Protein AF-A0A4Y7WGI3-F1 (afdb_monomer_lite)

Foldseek 3Di:
DAEEEDDPDDDVPPCDDPRYDYDDDDPPPQQPDQYEYEDEQCSQPPNPVLVVVLVSLVVDPDDLRYEYEYDPPHDDDPSSLVSVVSVLLSHQEYEEAQVVLCVSQVHPDSLVSLQRSLVRPSHAWYWYDDPQWTWIDGNVGRDTDDTDHPVVVVVVSVVVD

Structure (mmCIF, N/CA/C/O backbone):
data_AF-A0A4Y7WGI3-F1
#
_entry.id   AF-A0A4Y7WGI3-F1
#
loop_
_atom_site.group_PDB
_atom_site.id
_atom_site.type_symbol
_atom_site.label_atom_id
_atom_site.label_alt_id
_atom_site.label_comp_id
_atom_site.label_asym_id
_atom_site.label_entity_id
_atom_site.label_seq_id
_atom_site.pdbx_PDB_ins_code
_atom_site.Cartn_x
_atom_site.Cartn_y
_atom_site.Cartn_z
_atom_site.occupancy
_atom_site.B_iso_or_equiv
_atom_site.auth_seq_id
_atom_site.auth_comp_id
_atom_site.auth_asym_id
_atom_site.auth_atom_id
_atom_site.pdbx_PDB_model_num
ATOM 1 N N . MET A 1 1 ? -8.111 -15.325 -7.031 1.00 46.53 1 MET A N 1
ATOM 2 C CA . MET A 1 1 ? -7.251 -14.164 -6.736 1.00 46.53 1 MET A CA 1
ATOM 3 C C . MET A 1 1 ? -5.842 -14.692 -6.550 1.00 46.53 1 MET A C 1
ATOM 5 O O . MET A 1 1 ? -5.660 -15.555 -5.700 1.00 46.53 1 MET A O 1
ATOM 9 N N . THR A 1 2 ? -4.893 -14.272 -7.376 1.00 48.84 2 THR A N 1
ATOM 10 C CA . THR A 1 2 ? -3.480 -14.658 -7.268 1.00 48.84 2 THR A CA 1
ATOM 11 C C . THR A 1 2 ? -2.765 -13.569 -6.478 1.00 48.84 2 THR A C 1
ATOM 13 O O . THR A 1 2 ? -2.909 -12.390 -6.778 1.00 48.84 2 THR A O 1
ATOM 16 N N . VAL A 1 3 ? -2.020 -13.920 -5.436 1.00 48.97 3 VAL A N 1
ATOM 17 C CA . VAL A 1 3 ? -1.154 -12.940 -4.769 1.00 48.97 3 VAL A CA 1
ATOM 18 C C . VAL A 1 3 ? 0.188 -12.985 -5.479 1.00 48.97 3 VAL A C 1
ATOM 20 O O . VAL A 1 3 ? 0.805 -14.048 -5.573 1.00 48.97 3 VAL A O 1
ATOM 23 N N . TYR A 1 4 ? 0.627 -11.849 -6.007 1.00 53.50 4 TYR A N 1
ATOM 24 C CA . TYR A 1 4 ? 1.957 -11.728 -6.575 1.00 53.50 4 TYR A CA 1
ATOM 25 C C . TYR A 1 4 ? 2.893 -11.138 -5.539 1.00 53.50 4 TYR A C 1
ATOM 27 O O . TYR A 1 4 ? 2.722 -10.006 -5.086 1.00 53.50 4 TYR A O 1
ATOM 35 N N . LEU A 1 5 ? 3.895 -11.928 -5.181 1.00 51.81 5 LEU A N 1
ATOM 36 C CA . LEU A 1 5 ? 4.986 -11.489 -4.335 1.00 51.81 5 LEU A CA 1
ATOM 37 C C . LEU A 1 5 ? 6.133 -11.000 -5.225 1.00 51.81 5 LEU A C 1
ATOM 39 O O . LEU A 1 5 ? 6.679 -11.776 -6.013 1.00 51.81 5 LEU A O 1
ATOM 43 N N . LEU A 1 6 ? 6.478 -9.720 -5.097 1.00 55.62 6 LEU A N 1
ATOM 44 C CA . LEU A 1 6 ? 7.603 -9.086 -5.773 1.00 55.62 6 LEU A CA 1
ATOM 45 C C . LEU A 1 6 ? 8.728 -8.869 -4.758 1.00 55.62 6 LEU A C 1
ATOM 47 O O . LEU A 1 6 ? 8.721 -7.900 -3.998 1.00 55.62 6 LEU A O 1
ATOM 51 N N . THR A 1 7 ? 9.680 -9.802 -4.738 1.00 43.12 7 THR A N 1
ATOM 52 C CA . THR A 1 7 ? 10.943 -9.675 -4.000 1.00 43.12 7 THR A CA 1
ATOM 53 C C . THR A 1 7 ? 12.109 -9.908 -4.951 1.00 43.12 7 THR A C 1
ATOM 55 O O . THR A 1 7 ? 11.987 -10.652 -5.926 1.00 43.12 7 THR A O 1
ATOM 58 N N . GLU A 1 8 ? 13.245 -9.285 -4.655 1.00 36.50 8 GLU A N 1
ATOM 59 C CA . GLU A 1 8 ? 14.502 -9.547 -5.359 1.00 36.50 8 GLU A CA 1
ATOM 60 C C . GLU A 1 8 ? 15.301 -10.687 -4.700 1.00 36.50 8 GLU A C 1
ATOM 62 O O . GLU A 1 8 ? 15.966 -11.475 -5.372 1.00 36.50 8 GLU A O 1
ATOM 67 N N . THR A 1 9 ? 15.184 -10.832 -3.375 1.00 36.97 9 THR A N 1
ATOM 68 C CA . THR A 1 9 ? 15.859 -11.878 -2.608 1.00 36.97 9 THR A CA 1
ATOM 69 C C . THR A 1 9 ? 15.025 -13.154 -2.563 1.00 36.97 9 THR A C 1
ATOM 71 O O . THR A 1 9 ? 13.898 -13.202 -2.065 1.00 36.97 9 THR A O 1
ATOM 74 N N . PHE A 1 10 ? 15.620 -14.195 -3.135 1.00 37.34 10 PHE A N 1
ATOM 75 C CA . PHE A 1 10 ? 15.169 -15.575 -3.124 1.00 37.34 10 PHE A CA 1
ATOM 76 C C . PHE A 1 10 ? 15.575 -16.186 -1.776 1.00 37.34 10 PHE A C 1
ATOM 78 O O . PHE A 1 10 ? 16.760 -16.407 -1.552 1.00 37.34 10 PHE A O 1
ATOM 85 N N . ASP A 1 11 ? 14.621 -16.468 -0.889 1.00 34.06 11 ASP A N 1
ATOM 86 C CA . ASP A 1 11 ? 14.843 -17.444 0.181 1.00 34.06 11 ASP A CA 1
ATOM 87 C C . ASP A 1 11 ? 14.067 -18.707 -0.190 1.00 34.06 11 ASP A C 1
ATOM 89 O O . ASP A 1 11 ? 12.844 -18.761 -0.050 1.00 34.06 11 ASP A O 1
ATOM 93 N N . GLU A 1 12 ? 14.778 -19.736 -0.662 1.00 35.38 12 GLU A N 1
ATOM 94 C CA . GLU A 1 12 ? 14.227 -21.071 -0.972 1.00 35.38 12 GLU A CA 1
ATOM 95 C C . GLU A 1 12 ? 13.524 -21.731 0.229 1.00 35.38 12 GLU A C 1
ATOM 97 O O . GLU A 1 12 ? 12.830 -22.732 0.070 1.00 35.38 12 GLU A O 1
ATOM 102 N N . GLN A 1 13 ? 13.664 -21.169 1.433 1.00 34.47 13 GLN A N 1
ATOM 103 C CA . GLN A 1 13 ? 13.007 -21.637 2.654 1.00 34.47 13 GLN A CA 1
ATOM 104 C C . GLN A 1 13 ? 11.683 -20.928 2.970 1.00 34.47 13 GLN A C 1
ATOM 106 O O . GLN A 1 13 ? 10.975 -21.341 3.892 1.00 34.47 13 GLN A O 1
ATOM 111 N N . SER A 1 14 ? 11.307 -19.897 2.210 1.00 35.62 14 SER A N 1
ATOM 112 C CA . SER A 1 14 ? 10.047 -19.179 2.408 1.00 35.62 14 SER A CA 1
ATOM 113 C C . SER A 1 14 ? 8.899 -19.975 1.796 1.00 35.62 14 SER A C 1
ATOM 115 O O . SER A 1 14 ? 8.439 -19.697 0.692 1.00 35.62 14 SER A O 1
ATOM 117 N N . SER A 1 15 ? 8.428 -20.988 2.520 1.00 33.62 15 SER A N 1
ATOM 118 C CA . SER A 1 15 ? 7.218 -21.760 2.228 1.00 33.62 15 SER A CA 1
ATOM 119 C C . SER A 1 15 ? 5.955 -20.899 2.392 1.00 33.62 15 SER A C 1
ATOM 121 O O . SER A 1 15 ? 5.079 -21.159 3.213 1.00 33.62 15 SER A O 1
ATOM 123 N N . MET A 1 16 ? 5.844 -19.832 1.603 1.00 36.44 16 MET A N 1
ATOM 124 C CA . MET A 1 16 ? 4.595 -19.101 1.451 1.00 36.44 16 MET A CA 1
ATOM 125 C C . MET A 1 16 ? 3.641 -19.954 0.609 1.00 36.44 16 MET A C 1
ATOM 127 O O . MET A 1 16 ? 4.016 -20.519 -0.413 1.00 36.44 16 MET A O 1
ATOM 131 N N . SER A 1 17 ? 2.420 -20.106 1.124 1.00 36.88 17 SER A N 1
ATOM 132 C CA . SER A 1 17 ? 1.363 -21.025 0.677 1.00 36.88 17 SER A CA 1
ATOM 133 C C . SER A 1 17 ? 1.159 -21.095 -0.855 1.00 36.88 17 SER A C 1
ATOM 135 O O . SER A 1 17 ? 1.457 -20.119 -1.546 1.00 36.88 17 SER A O 1
ATOM 137 N N . PRO A 1 18 ? 0.533 -22.166 -1.395 1.00 36.44 18 PRO A N 1
ATOM 138 C CA . PRO A 1 18 ? 0.281 -22.378 -2.836 1.00 36.44 18 PRO A CA 1
ATOM 139 C C . PRO A 1 18 ? -0.462 -21.254 -3.597 1.00 36.44 18 PRO A C 1
ATOM 141 O O . PRO A 1 18 ? -0.675 -21.371 -4.801 1.00 36.44 18 PRO A O 1
ATOM 144 N N . GLN A 1 19 ? -0.871 -20.173 -2.928 1.00 40.28 19 GLN A N 1
ATOM 145 C CA . GLN A 1 19 ? -1.559 -19.013 -3.503 1.00 40.28 19 GLN A CA 1
ATOM 146 C C . GLN A 1 19 ? -0.627 -17.846 -3.887 1.00 40.28 19 GLN A C 1
ATOM 148 O O . GLN A 1 19 ? -1.098 -16.865 -4.468 1.00 40.28 19 GLN A O 1
ATOM 153 N N . VAL A 1 20 ? 0.671 -17.933 -3.574 1.00 39.94 20 VAL A N 1
ATOM 154 C CA . VAL A 1 20 ? 1.662 -16.894 -3.891 1.00 39.94 20 VAL A CA 1
ATOM 155 C C . VAL A 1 20 ? 2.453 -17.306 -5.133 1.00 39.94 20 VAL A C 1
ATOM 157 O O . VAL A 1 20 ? 3.244 -18.244 -5.093 1.00 39.94 20 VAL A O 1
ATOM 160 N N . GLN A 1 21 ? 2.229 -16.625 -6.259 1.00 43.22 21 GLN A N 1
ATOM 161 C CA . GLN A 1 21 ? 3.019 -16.840 -7.474 1.00 43.22 21 GLN A CA 1
ATOM 162 C C . GLN A 1 21 ? 4.176 -15.841 -7.513 1.00 43.22 21 GLN A C 1
ATOM 164 O O . GLN A 1 21 ? 3.966 -14.628 -7.538 1.00 43.22 21 GLN A O 1
ATOM 169 N N . HIS A 1 22 ? 5.404 -16.355 -7.548 1.00 46.94 22 HIS A N 1
ATOM 170 C CA . HIS A 1 22 ? 6.595 -15.551 -7.801 1.00 46.94 22 HIS A CA 1
ATOM 171 C C . HIS A 1 22 ? 6.624 -15.142 -9.276 1.00 46.94 22 HIS A C 1
ATOM 173 O O . HIS A 1 22 ? 6.582 -16.000 -10.163 1.00 46.94 22 HIS A O 1
ATOM 179 N N . ILE A 1 23 ? 6.711 -13.842 -9.565 1.00 46.88 23 ILE A N 1
ATOM 180 C CA . ILE A 1 23 ? 6.798 -13.370 -10.951 1.00 46.88 23 ILE A CA 1
ATOM 181 C C . ILE A 1 23 ? 8.241 -13.547 -11.437 1.00 46.88 23 ILE A C 1
ATOM 183 O O . ILE A 1 23 ? 9.043 -12.624 -11.433 1.00 46.88 23 ILE A O 1
ATOM 187 N N . ARG A 1 24 ? 8.579 -14.752 -11.910 1.00 41.28 24 ARG A N 1
ATOM 188 C CA . ARG A 1 24 ? 9.662 -14.919 -12.887 1.00 41.28 24 ARG A CA 1
ATOM 189 C C . ARG A 1 24 ? 9.053 -14.792 -14.286 1.00 41.28 24 ARG A C 1
ATOM 191 O O . ARG A 1 24 ? 8.306 -15.658 -14.725 1.00 41.28 24 ARG A O 1
ATOM 198 N N . LYS A 1 25 ? 9.405 -13.720 -15.004 1.00 40.19 25 LYS A N 1
ATOM 199 C CA . LYS A 1 25 ? 9.343 -13.625 -16.481 1.00 40.19 25 LYS A CA 1
ATOM 200 C C . LYS A 1 25 ? 7.979 -13.745 -17.193 1.00 40.19 25 LYS A C 1
ATOM 202 O O . LYS A 1 25 ? 7.952 -14.162 -18.348 1.00 40.19 25 LYS A O 1
ATOM 207 N N . HIS A 1 26 ? 6.860 -13.288 -16.628 1.00 39.91 26 HIS A N 1
ATOM 208 C CA . HIS A 1 26 ? 5.607 -13.247 -17.403 1.00 39.91 26 HIS A CA 1
ATOM 209 C C . HIS A 1 26 ? 4.920 -11.880 -17.418 1.00 39.91 26 HIS A C 1
ATOM 211 O O . HIS A 1 26 ? 3.990 -11.616 -16.659 1.00 39.91 26 HIS A O 1
ATOM 217 N N . LYS A 1 27 ? 5.316 -11.073 -18.415 1.00 39.56 27 LYS A N 1
ATOM 218 C CA . LYS A 1 27 ? 4.610 -9.877 -18.917 1.00 39.56 27 LYS A CA 1
ATOM 219 C C . LYS A 1 27 ? 3.124 -10.146 -19.227 1.00 39.56 27 LYS A C 1
ATOM 221 O O . LYS A 1 27 ? 2.314 -9.224 -19.189 1.00 39.56 27 LYS A O 1
ATOM 226 N N . ASP A 1 28 ? 2.773 -11.408 -19.485 1.00 37.12 28 ASP A N 1
ATOM 227 C CA . ASP A 1 28 ? 1.417 -11.845 -19.828 1.00 37.12 28 ASP A CA 1
ATOM 228 C C . ASP A 1 28 ? 0.604 -12.404 -18.644 1.00 37.12 28 ASP A C 1
ATOM 230 O O . ASP A 1 28 ? -0.619 -12.421 -18.721 1.00 37.12 28 ASP A O 1
ATOM 234 N N . SER A 1 29 ? 1.229 -12.798 -17.523 1.00 40.16 29 SER A N 1
ATOM 235 C CA . SER A 1 29 ? 0.501 -13.385 -16.374 1.00 40.16 29 SER A CA 1
ATOM 236 C C . SER A 1 29 ? -0.209 -12.318 -15.537 1.00 40.16 29 SER A C 1
ATOM 238 O O . SER A 1 29 ? -1.366 -12.480 -15.150 1.00 40.16 29 SER A O 1
ATOM 240 N N . ILE A 1 30 ? 0.441 -11.163 -15.362 1.00 47.03 30 ILE A N 1
ATOM 241 C CA . ILE A 1 30 ? -0.098 -10.028 -14.600 1.00 47.03 30 ILE A CA 1
ATOM 242 C C . ILE A 1 30 ? -1.385 -9.469 -15.237 1.00 47.03 30 ILE A C 1
ATOM 244 O O . ILE A 1 30 ? -2.223 -8.882 -14.559 1.00 47.03 30 ILE A O 1
ATOM 248 N N . ARG A 1 31 ? -1.585 -9.698 -16.541 1.00 41.06 31 ARG A N 1
ATOM 249 C CA . ARG A 1 31 ? -2.724 -9.175 -17.305 1.00 41.06 31 ARG A CA 1
ATOM 250 C C . ARG A 1 31 ? -4.059 -9.855 -17.003 1.00 41.06 31 ARG A C 1
ATOM 252 O O . ARG A 1 31 ? -5.081 -9.329 -17.429 1.00 41.06 31 ARG A O 1
ATOM 259 N N . ALA A 1 32 ? -4.073 -11.013 -16.341 1.00 37.56 32 ALA A N 1
ATOM 260 C CA . ALA A 1 32 ? -5.232 -11.896 -16.441 1.00 37.56 32 ALA A CA 1
ATOM 261 C C . ALA A 1 32 ? -6.128 -11.987 -15.194 1.00 37.56 32 ALA A C 1
ATOM 263 O O . ALA A 1 32 ? -7.285 -12.360 -15.349 1.00 37.56 32 ALA A O 1
ATOM 264 N N . HIS A 1 33 ? -5.668 -11.684 -13.976 1.00 45.00 33 HIS A N 1
ATOM 265 C CA . HIS A 1 33 ? -6.487 -11.935 -12.780 1.00 45.00 33 HIS A CA 1
ATOM 266 C C . HIS A 1 33 ? -6.288 -10.851 -11.709 1.00 45.00 33 HIS A C 1
ATOM 268 O O . HIS A 1 33 ? -5.256 -10.191 -11.656 1.00 45.00 33 HIS A O 1
ATOM 274 N N . ALA A 1 34 ? -7.314 -10.618 -10.892 1.00 49.69 34 ALA A N 1
ATOM 275 C CA . ALA A 1 34 ? -7.313 -9.634 -9.812 1.00 49.69 34 ALA A CA 1
ATOM 276 C C . ALA A 1 34 ? -6.269 -10.010 -8.755 1.00 49.69 34 ALA A C 1
ATOM 278 O O . ALA A 1 34 ? -6.445 -11.042 -8.108 1.00 49.69 34 ALA A O 1
ATOM 279 N N . ASN A 1 35 ? -5.179 -9.249 -8.608 1.00 63.81 35 ASN A N 1
ATOM 280 C CA . ASN A 1 35 ? -3.994 -9.767 -7.928 1.00 63.81 35 ASN A CA 1
ATOM 281 C C . ASN A 1 35 ? -3.335 -8.719 -7.017 1.00 63.81 35 ASN A C 1
ATOM 283 O O . ASN A 1 35 ? -2.897 -7.662 -7.468 1.00 63.81 35 ASN A O 1
ATOM 287 N N . ILE A 1 36 ? -3.280 -9.013 -5.717 1.00 57.12 36 ILE A N 1
ATOM 288 C CA . ILE A 1 36 ? -2.540 -8.211 -4.736 1.00 57.12 36 ILE A CA 1
ATOM 289 C C . ILE A 1 36 ? -1.061 -8.224 -5.130 1.00 57.12 36 ILE A C 1
ATOM 291 O O . ILE A 1 36 ? -0.502 -9.292 -5.373 1.00 57.12 36 ILE A O 1
ATOM 295 N N . VAL A 1 37 ? -0.445 -7.048 -5.168 1.00 64.44 37 VAL A N 1
ATOM 296 C CA . VAL A 1 37 ? 0.973 -6.835 -5.442 1.00 64.44 37 VAL A CA 1
ATOM 297 C C . VAL A 1 37 ? 1.679 -6.553 -4.116 1.00 64.44 37 VAL A C 1
ATOM 299 O O . VAL A 1 37 ? 1.473 -5.506 -3.500 1.00 64.44 37 VAL A O 1
ATOM 302 N N . LEU A 1 38 ? 2.497 -7.495 -3.650 1.00 60.12 38 LEU A N 1
ATOM 303 C CA . LEU A 1 38 ? 3.329 -7.310 -2.461 1.00 60.12 38 LEU A CA 1
ATOM 304 C C . LEU A 1 38 ? 4.715 -6.829 -2.885 1.00 60.12 38 LEU A C 1
ATOM 306 O O . LEU A 1 38 ? 5.376 -7.529 -3.645 1.00 60.12 38 LEU A O 1
ATOM 310 N N . CYS A 1 39 ? 5.148 -5.669 -2.390 1.00 65.31 39 CYS A N 1
ATOM 311 C CA . CYS A 1 39 ? 6.438 -5.062 -2.721 1.00 65.31 39 CYS A CA 1
ATOM 312 C C . CYS A 1 39 ? 7.345 -4.984 -1.487 1.00 65.31 39 CYS A C 1
ATOM 314 O O . CYS A 1 39 ? 6.931 -4.495 -0.434 1.00 65.31 39 CYS A O 1
ATOM 316 N N . THR A 1 40 ? 8.602 -5.402 -1.643 1.00 62.84 40 THR A N 1
ATOM 317 C CA . THR A 1 40 ? 9.675 -5.179 -0.658 1.00 62.84 40 THR A CA 1
ATOM 318 C C . THR A 1 40 ? 10.473 -3.910 -0.973 1.00 62.84 40 THR A C 1
ATOM 320 O O . THR A 1 40 ? 10.441 -3.407 -2.098 1.00 62.84 40 THR A O 1
ATOM 323 N N . SER A 1 41 ? 11.231 -3.399 0.005 1.00 62.25 41 SER A N 1
ATOM 324 C CA . SER A 1 41 ? 12.207 -2.310 -0.194 1.00 62.25 41 SER A CA 1
ATOM 325 C C . SER A 1 41 ? 13.177 -2.601 -1.337 1.00 62.25 41 SER A C 1
ATOM 327 O O . SER A 1 41 ? 13.332 -1.751 -2.207 1.00 62.25 41 SER A O 1
ATOM 329 N N . SER A 1 42 ? 13.772 -3.798 -1.356 1.00 62.31 42 SER A N 1
ATOM 330 C CA . SER A 1 42 ? 14.742 -4.227 -2.377 1.00 62.31 42 SER A CA 1
ATOM 331 C C . SER A 1 42 ? 14.169 -4.166 -3.790 1.00 62.31 42 SER A C 1
ATOM 333 O O . SER A 1 42 ? 14.762 -3.563 -4.680 1.00 62.31 42 SER A O 1
ATOM 335 N N . TYR A 1 43 ? 12.944 -4.666 -3.983 1.00 68.50 43 TYR A N 1
ATOM 336 C CA . TYR A 1 43 ? 12.268 -4.581 -5.275 1.00 68.50 43 TYR A CA 1
ATOM 337 C C . TYR A 1 43 ? 12.129 -3.130 -5.766 1.00 68.50 43 TYR A C 1
ATOM 339 O O . TYR A 1 43 ? 12.281 -2.854 -6.950 1.00 68.50 43 TYR A O 1
ATOM 347 N N . LEU A 1 44 ? 11.861 -2.185 -4.863 1.00 69.94 44 LEU A N 1
ATOM 348 C CA . LEU A 1 44 ? 11.642 -0.780 -5.218 1.00 69.94 44 LEU A CA 1
ATOM 349 C C . LEU A 1 44 ? 12.938 -0.003 -5.497 1.00 69.94 44 LEU A C 1
ATOM 351 O O . LEU A 1 44 ? 12.859 1.076 -6.091 1.00 69.94 44 LEU A O 1
ATOM 355 N N . THR A 1 45 ? 14.096 -0.494 -5.044 1.00 66.81 45 THR A N 1
ATOM 356 C CA . THR A 1 45 ? 15.390 0.203 -5.160 1.00 66.81 45 THR A CA 1
ATOM 357 C C . THR A 1 45 ? 16.344 -0.396 -6.171 1.00 66.81 45 THR A C 1
ATOM 359 O O . THR A 1 45 ? 17.103 0.355 -6.778 1.00 66.81 45 THR A O 1
ATOM 362 N N . GLU A 1 46 ? 16.348 -1.715 -6.313 1.00 62.81 46 GLU A N 1
ATOM 363 C CA . GLU A 1 46 ? 17.429 -2.448 -6.983 1.00 62.81 46 GLU A CA 1
ATOM 364 C C . GLU A 1 46 ? 16.946 -3.177 -8.243 1.00 62.81 46 GLU A C 1
ATOM 366 O O . GLU A 1 46 ? 17.715 -3.379 -9.179 1.00 62.81 46 GLU A O 1
ATOM 371 N N . SER A 1 47 ? 15.647 -3.469 -8.330 1.00 63.31 47 SER A N 1
ATOM 372 C CA . SER A 1 47 ? 15.094 -4.279 -9.410 1.00 63.31 47 SER A CA 1
ATOM 373 C C . SER A 1 47 ? 14.641 -3.445 -10.618 1.00 63.31 47 SER A C 1
ATOM 375 O O . SER A 1 47 ? 13.660 -2.697 -10.550 1.00 63.31 47 SER A O 1
ATOM 377 N N . ASP A 1 48 ? 15.258 -3.690 -11.779 1.00 64.31 48 ASP A N 1
ATOM 378 C CA . ASP A 1 48 ? 14.810 -3.188 -13.093 1.00 64.31 48 ASP A CA 1
ATOM 379 C C . ASP A 1 48 ? 13.338 -3.550 -13.394 1.00 64.31 48 ASP A C 1
ATOM 381 O O . ASP A 1 48 ? 12.630 -2.832 -14.112 1.00 64.31 48 ASP A O 1
ATOM 385 N N . ASP A 1 49 ? 12.828 -4.630 -12.789 1.00 59.00 49 ASP A N 1
ATOM 386 C CA . ASP A 1 49 ? 11.437 -5.053 -12.945 1.00 59.00 49 ASP A CA 1
ATOM 387 C C . ASP A 1 49 ? 10.437 -4.073 -12.307 1.00 59.00 49 ASP A C 1
ATOM 389 O O . ASP A 1 49 ? 9.269 -4.070 -12.700 1.00 59.00 49 ASP A O 1
ATOM 393 N N . ALA A 1 50 ? 10.854 -3.211 -11.367 1.00 66.56 50 ALA A N 1
ATOM 394 C CA . ALA A 1 50 ? 9.981 -2.179 -10.799 1.00 66.56 50 ALA A CA 1
ATOM 395 C C . ALA A 1 50 ? 9.639 -1.103 -11.832 1.00 66.56 50 ALA A C 1
ATOM 397 O O . ALA A 1 50 ? 8.476 -0.713 -11.961 1.00 66.56 50 ALA A O 1
ATOM 398 N N . ALA A 1 51 ? 10.624 -0.678 -12.628 1.00 68.25 51 ALA A N 1
ATOM 399 C CA . ALA A 1 51 ? 10.395 0.245 -13.733 1.00 68.25 51 ALA A CA 1
ATOM 400 C C . ALA A 1 51 ? 9.470 -0.381 -14.787 1.00 68.25 51 ALA A C 1
ATOM 402 O O . ALA A 1 51 ? 8.533 0.267 -15.251 1.00 68.25 51 ALA A O 1
ATOM 403 N N . LEU A 1 52 ? 9.669 -1.664 -15.110 1.00 65.75 52 LEU A N 1
ATOM 404 C CA . LEU A 1 52 ? 8.825 -2.393 -16.062 1.00 65.75 52 LEU A CA 1
ATOM 405 C C . LEU A 1 52 ? 7.384 -2.575 -15.566 1.00 65.75 52 LEU A C 1
ATOM 407 O O . LEU A 1 52 ? 6.445 -2.456 -16.359 1.00 65.75 52 LEU A O 1
ATOM 411 N N . LEU A 1 53 ? 7.191 -2.854 -14.275 1.00 70.81 53 LEU A N 1
ATOM 412 C CA . LEU A 1 53 ? 5.865 -2.963 -13.671 1.00 70.81 53 LEU A CA 1
ATOM 413 C C . LEU A 1 53 ? 5.151 -1.614 -13.655 1.00 70.81 53 LEU A C 1
ATOM 415 O O . LEU A 1 53 ? 3.968 -1.548 -13.983 1.00 70.81 53 LEU A O 1
ATOM 419 N N . TYR A 1 54 ? 5.864 -0.544 -13.315 1.00 73.12 54 TYR A N 1
ATOM 420 C CA . TYR A 1 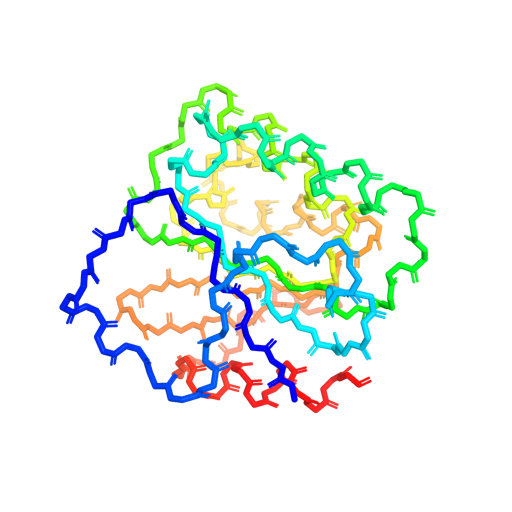54 ? 5.329 0.809 -13.373 1.00 73.12 54 TYR A CA 1
ATOM 421 C C . TYR A 1 54 ? 4.891 1.177 -14.797 1.00 73.12 54 TYR A C 1
ATOM 423 O O . TYR A 1 54 ? 3.757 1.605 -15.011 1.00 73.12 54 TYR A O 1
ATOM 431 N N . ASP A 1 55 ? 5.737 0.905 -15.789 1.00 70.25 55 ASP A N 1
ATOM 432 C CA . ASP A 1 55 ? 5.416 1.071 -17.207 1.00 70.25 55 ASP A CA 1
ATOM 433 C C . ASP A 1 55 ? 4.178 0.267 -17.625 1.00 70.25 55 ASP A C 1
ATOM 435 O O . ASP A 1 55 ? 3.345 0.739 -18.404 1.00 70.25 55 ASP A O 1
ATOM 439 N N . ALA A 1 56 ? 4.040 -0.959 -17.113 1.00 68.94 56 ALA A N 1
ATOM 440 C CA . ALA A 1 56 ? 2.864 -1.780 -17.351 1.00 68.94 56 ALA A CA 1
ATOM 441 C C . ALA A 1 56 ? 1.614 -1.150 -16.717 1.00 68.94 56 ALA A C 1
ATOM 443 O O . ALA A 1 56 ? 0.615 -0.994 -17.417 1.00 68.94 56 ALA A O 1
ATOM 444 N N . LEU A 1 57 ? 1.672 -0.723 -15.453 1.00 72.62 57 LEU A N 1
ATOM 445 C CA . LEU A 1 57 ? 0.568 -0.048 -14.755 1.00 72.62 57 LEU A CA 1
ATOM 446 C C . LEU A 1 57 ? 0.094 1.209 -15.494 1.00 72.62 57 LEU A C 1
ATOM 448 O O . LEU A 1 57 ? -1.103 1.463 -15.558 1.00 72.62 57 LEU A O 1
ATOM 452 N N . GLN A 1 58 ? 1.012 1.966 -16.101 1.00 72.44 58 GLN A N 1
ATOM 453 C CA . GLN A 1 58 ? 0.661 3.136 -16.910 1.00 72.44 58 GLN A CA 1
ATOM 454 C C . GLN A 1 58 ? -0.037 2.778 -18.225 1.00 72.44 58 GLN A C 1
ATOM 456 O O . GLN A 1 58 ? -0.963 3.467 -18.650 1.00 72.44 58 GLN A O 1
ATOM 461 N N . LYS A 1 59 ? 0.453 1.738 -18.910 1.00 68.69 59 LYS A N 1
ATOM 462 C CA . LYS A 1 59 ? 0.031 1.383 -20.276 1.00 68.69 59 LYS A CA 1
ATOM 463 C C . LYS A 1 59 ? -1.197 0.485 -20.317 1.00 68.69 59 LYS A C 1
ATOM 465 O O . LYS A 1 59 ? -1.856 0.415 -21.351 1.00 68.69 59 LYS A O 1
ATOM 470 N N . SER A 1 60 ? -1.475 -0.246 -19.243 1.00 59.34 60 SER A N 1
ATOM 471 C CA . SER A 1 60 ? -2.628 -1.139 -19.176 1.00 59.34 60 SER A CA 1
ATOM 472 C C . SER A 1 60 ? -3.724 -0.557 -18.297 1.00 59.34 60 SER A C 1
ATOM 474 O O . SER A 1 60 ? -3.462 -0.034 -17.222 1.00 59.34 60 SER A O 1
ATOM 476 N N . SER A 1 61 ? -4.972 -0.690 -18.748 1.00 56.34 61 SER A N 1
ATOM 477 C CA . SER A 1 61 ? -6.159 -0.489 -17.922 1.00 56.34 61 SER A CA 1
ATOM 478 C C . SER A 1 61 ? -6.242 -1.638 -16.922 1.00 56.34 61 SER A C 1
ATOM 480 O O . SER A 1 61 ? -7.039 -2.564 -17.095 1.00 56.34 61 SER A O 1
ATOM 482 N N . TRP A 1 62 ? -5.346 -1.652 -15.933 1.00 59.09 62 TRP A N 1
ATOM 483 C CA . TRP A 1 62 ? -5.471 -2.608 -14.846 1.00 59.09 62 TRP A CA 1
ATOM 484 C C . TRP A 1 62 ? -6.858 -2.416 -14.245 1.00 59.09 62 TRP A C 1
ATOM 486 O O . TRP A 1 62 ? -7.277 -1.272 -14.040 1.00 59.09 62 TRP A O 1
ATOM 496 N N . PRO A 1 63 ? -7.606 -3.505 -14.019 1.00 51.53 63 PRO A N 1
ATOM 497 C CA . PRO A 1 63 ? -8.894 -3.385 -13.365 1.00 51.53 63 PRO A CA 1
ATOM 498 C C . PRO A 1 63 ? -8.701 -2.662 -12.023 1.00 51.53 63 PRO A C 1
ATOM 500 O O . PRO A 1 63 ? -7.632 -2.769 -11.417 1.00 51.53 63 PRO A O 1
ATOM 503 N N . ASN A 1 64 ? -9.726 -1.914 -11.589 1.00 56.34 64 ASN A N 1
ATOM 504 C CA . ASN A 1 64 ? -9.828 -1.134 -10.339 1.00 56.34 64 ASN A CA 1
ATOM 505 C C . ASN A 1 64 ? -9.657 -2.009 -9.079 1.00 56.34 64 ASN A C 1
ATOM 507 O O . ASN A 1 64 ? -10.566 -2.152 -8.268 1.00 56.34 64 ASN A O 1
ATOM 511 N N . GLN A 1 65 ? -8.542 -2.708 -8.965 1.00 63.53 65 GLN A N 1
ATOM 512 C CA . GLN A 1 65 ? -8.417 -3.956 -8.224 1.00 63.53 65 GLN A CA 1
ATOM 513 C C . GLN A 1 65 ? -6.971 -4.196 -7.757 1.00 63.53 65 GLN A C 1
ATOM 515 O O . GLN A 1 65 ? -6.724 -5.102 -6.966 1.00 63.53 65 GLN A O 1
ATOM 520 N N . ALA A 1 66 ? -6.016 -3.378 -8.212 1.00 73.62 66 ALA A N 1
ATOM 521 C CA . ALA A 1 66 ? -4.631 -3.452 -7.773 1.00 73.62 66 ALA A CA 1
ATOM 522 C C . ALA A 1 66 ? -4.509 -3.038 -6.299 1.00 73.62 66 ALA A C 1
ATOM 524 O O . ALA A 1 66 ? -4.994 -1.977 -5.884 1.00 73.62 66 ALA A O 1
ATOM 525 N N . VAL A 1 67 ? -3.854 -3.893 -5.519 1.00 77.81 67 VAL A N 1
ATOM 526 C CA . VAL A 1 67 ? -3.560 -3.663 -4.104 1.00 77.81 67 VAL A CA 1
ATOM 527 C C . VAL A 1 67 ? -2.056 -3.638 -3.942 1.00 77.81 67 VAL A C 1
ATOM 529 O O . VAL A 1 67 ? -1.398 -4.569 -4.390 1.00 77.81 67 VAL A O 1
ATOM 532 N N . LEU A 1 68 ? -1.529 -2.621 -3.272 1.00 81.81 68 LEU A N 1
ATOM 533 C CA . LEU A 1 68 ? -0.119 -2.562 -2.905 1.00 81.81 68 LEU A CA 1
ATOM 534 C C . LEU A 1 68 ? 0.040 -2.940 -1.431 1.00 81.81 68 LEU A C 1
ATOM 536 O O . LEU A 1 68 ? -0.562 -2.313 -0.568 1.00 81.81 68 LEU A O 1
ATOM 540 N N . MET A 1 69 ? 0.844 -3.952 -1.125 1.00 82.94 69 MET A N 1
ATOM 541 C CA . MET A 1 69 ? 1.211 -4.289 0.252 1.00 82.94 69 MET A CA 1
ATOM 542 C C . MET A 1 69 ? 2.694 -4.034 0.464 1.00 82.94 69 MET A C 1
ATOM 544 O O . MET A 1 69 ? 3.515 -4.561 -0.283 1.00 82.94 69 MET A O 1
ATOM 548 N N . ILE A 1 70 ? 3.018 -3.246 1.487 1.00 81.00 70 ILE A N 1
ATOM 549 C CA . ILE A 1 70 ? 4.396 -2.959 1.880 1.00 81.00 70 ILE A CA 1
ATOM 550 C C . ILE A 1 70 ? 4.738 -3.725 3.149 1.00 81.00 70 ILE A C 1
ATOM 552 O O . ILE A 1 70 ? 3.943 -3.766 4.089 1.00 81.00 70 ILE A O 1
ATOM 556 N N . ASN A 1 71 ? 5.913 -4.349 3.154 1.00 74.00 71 ASN A N 1
ATOM 557 C CA . ASN A 1 71 ? 6.377 -5.141 4.283 1.00 74.00 71 ASN A CA 1
ATOM 558 C C . ASN A 1 71 ? 6.880 -4.254 5.438 1.00 74.00 71 ASN A C 1
ATOM 560 O O . ASN A 1 71 ? 7.416 -3.168 5.208 1.00 74.00 71 ASN A O 1
ATOM 564 N N . ASP A 1 72 ? 6.744 -4.740 6.674 1.00 72.62 72 ASP A N 1
ATOM 565 C CA . ASP A 1 72 ? 7.101 -4.016 7.904 1.00 72.62 72 ASP A CA 1
ATOM 566 C C . ASP A 1 72 ? 8.614 -3.717 8.012 1.00 72.62 72 ASP A C 1
ATOM 568 O O . ASP A 1 72 ? 9.013 -2.802 8.729 1.00 72.62 72 ASP A O 1
ATOM 572 N N . ASP A 1 73 ? 9.459 -4.456 7.288 1.00 73.06 73 ASP A N 1
ATOM 573 C CA . ASP A 1 73 ? 10.920 -4.288 7.223 1.00 73.06 73 ASP A CA 1
ATOM 574 C C . ASP A 1 73 ? 11.390 -3.274 6.160 1.00 73.06 73 ASP A C 1
ATOM 576 O O . ASP A 1 73 ? 12.588 -3.012 6.020 1.00 73.06 73 ASP A O 1
ATOM 580 N N . THR A 1 74 ? 10.461 -2.680 5.408 1.00 75.00 74 THR A N 1
ATOM 581 C CA . THR A 1 74 ? 10.787 -1.753 4.321 1.00 75.00 74 THR A CA 1
ATOM 582 C C . THR A 1 74 ? 11.341 -0.441 4.878 1.00 75.00 74 THR A C 1
ATOM 584 O O . THR A 1 74 ? 10.634 0.334 5.521 1.00 75.00 74 THR A O 1
ATOM 587 N N . VAL A 1 75 ? 12.606 -0.141 4.574 1.00 79.75 75 VAL A N 1
ATOM 588 C CA . VAL A 1 75 ? 13.245 1.132 4.938 1.00 79.75 75 VAL A CA 1
ATOM 589 C C . VAL A 1 75 ? 12.933 2.206 3.891 1.00 79.75 75 VAL A C 1
ATOM 591 O O . VAL A 1 75 ? 13.248 2.055 2.711 1.00 79.75 75 VAL A O 1
ATOM 594 N N . LEU A 1 76 ? 12.344 3.325 4.324 1.00 80.31 76 LEU A N 1
ATOM 595 C CA . LEU A 1 76 ? 12.002 4.466 3.467 1.00 80.31 76 LEU A CA 1
ATOM 596 C C . LEU A 1 76 ? 13.221 5.346 3.154 1.00 80.31 76 LEU A C 1
ATOM 598 O O . LEU A 1 76 ? 13.471 6.357 3.808 1.00 80.31 76 LEU A O 1
ATOM 602 N N . SER A 1 77 ? 13.976 4.978 2.119 1.00 84.00 77 SER A N 1
ATOM 603 C CA . SER A 1 77 ? 14.932 5.891 1.482 1.00 84.00 77 SER A CA 1
ATOM 604 C C . SER A 1 77 ? 14.215 6.884 0.555 1.00 84.00 77 SER A C 1
ATOM 606 O O . SER A 1 77 ? 13.049 6.698 0.202 1.00 84.00 77 SER A O 1
ATOM 608 N N . TYR A 1 78 ? 14.915 7.933 0.114 1.00 82.38 78 TYR A N 1
ATOM 609 C CA . TYR A 1 78 ? 14.378 8.897 -0.856 1.00 82.38 78 TYR A CA 1
ATOM 610 C C . TYR A 1 78 ? 13.875 8.218 -2.143 1.00 82.38 78 TYR A C 1
ATOM 612 O O . TYR A 1 78 ? 12.771 8.507 -2.606 1.00 82.38 78 TYR A O 1
ATOM 620 N N . ASN A 1 79 ? 14.640 7.260 -2.675 1.00 80.88 79 ASN A N 1
ATOM 621 C CA . ASN A 1 79 ? 14.264 6.527 -3.884 1.00 80.88 79 ASN A CA 1
ATOM 622 C C . ASN A 1 79 ? 13.035 5.641 -3.641 1.00 80.88 79 ASN A C 1
ATOM 624 O O . ASN A 1 79 ? 12.085 5.707 -4.415 1.00 80.88 79 ASN A O 1
ATOM 628 N N . VAL A 1 80 ? 13.000 4.895 -2.526 1.00 81.62 80 VAL A N 1
ATOM 629 C CA . VAL A 1 80 ? 11.824 4.091 -2.136 1.00 81.62 80 VAL A CA 1
ATOM 630 C C . VAL A 1 80 ? 10.584 4.973 -2.041 1.00 81.62 80 VAL A C 1
ATOM 632 O O . VAL A 1 80 ? 9.535 4.621 -2.572 1.00 81.62 80 VAL A O 1
ATOM 635 N N . HIS A 1 81 ? 10.705 6.140 -1.407 1.00 84.94 81 HIS A N 1
ATOM 636 C CA . HIS A 1 81 ? 9.599 7.072 -1.232 1.00 84.94 81 HIS A CA 1
ATOM 637 C C . HIS A 1 81 ? 9.018 7.524 -2.580 1.00 84.94 81 HIS A C 1
ATOM 639 O O . HIS A 1 81 ? 7.807 7.439 -2.791 1.00 84.94 81 HIS A O 1
ATOM 645 N N . ILE A 1 82 ? 9.864 7.979 -3.510 1.00 82.69 82 ILE A N 1
ATOM 646 C CA . ILE A 1 82 ? 9.420 8.443 -4.834 1.00 82.69 82 ILE A CA 1
ATOM 647 C C . ILE A 1 82 ? 8.774 7.312 -5.630 1.00 82.69 82 ILE A C 1
ATOM 649 O O . ILE A 1 82 ? 7.713 7.507 -6.238 1.00 82.69 82 ILE A O 1
ATOM 653 N N . THR A 1 83 ? 9.384 6.129 -5.610 1.00 81.69 83 THR A N 1
ATOM 654 C CA . THR A 1 83 ? 8.852 4.955 -6.298 1.00 81.69 83 THR A CA 1
ATOM 655 C C . THR A 1 83 ? 7.477 4.597 -5.733 1.00 81.69 83 THR A C 1
ATOM 657 O O . THR A 1 83 ? 6.510 4.521 -6.491 1.00 81.69 83 THR A O 1
ATOM 660 N N . LEU A 1 84 ? 7.328 4.502 -4.407 1.00 84.12 84 LEU A N 1
ATOM 661 C CA . LEU A 1 84 ? 6.044 4.223 -3.753 1.00 84.12 84 LEU A CA 1
ATOM 662 C C . LEU A 1 84 ? 4.961 5.228 -4.140 1.00 84.12 84 LEU A C 1
ATOM 664 O O . LEU A 1 84 ? 3.882 4.821 -4.565 1.00 84.12 84 LEU A O 1
ATOM 668 N N . LEU A 1 85 ? 5.243 6.532 -4.064 1.00 85.06 85 LEU A N 1
ATOM 669 C CA . LEU A 1 85 ? 4.281 7.562 -4.470 1.00 85.06 85 LEU A CA 1
ATOM 670 C C . LEU A 1 85 ? 3.838 7.415 -5.931 1.00 85.06 85 LEU A C 1
ATOM 672 O O . LEU A 1 85 ? 2.694 7.737 -6.260 1.00 85.06 85 LEU A O 1
ATOM 676 N N . SER A 1 86 ? 4.723 6.926 -6.799 1.00 81.81 86 SER A N 1
ATOM 677 C CA . SER A 1 86 ? 4.417 6.671 -8.206 1.00 81.81 86 SER A CA 1
ATOM 678 C C . SER A 1 86 ? 3.474 5.475 -8.357 1.00 81.81 86 SER A C 1
ATOM 680 O O . SER A 1 86 ? 2.457 5.591 -9.040 1.00 81.81 86 SER A O 1
ATOM 682 N N . PHE A 1 87 ? 3.733 4.366 -7.656 1.00 81.62 87 PHE A N 1
ATOM 683 C CA . PHE A 1 87 ? 2.855 3.189 -7.655 1.00 81.62 87 PHE A CA 1
ATOM 684 C C . PHE A 1 87 ? 1.470 3.480 -7.068 1.00 81.62 87 PHE A C 1
ATOM 686 O O . PHE A 1 87 ? 0.467 3.090 -7.660 1.00 81.62 87 PHE A O 1
ATOM 693 N N . ILE A 1 88 ? 1.392 4.215 -5.952 1.00 85.44 88 ILE A N 1
ATOM 694 C CA . ILE A 1 88 ? 0.136 4.506 -5.230 1.00 85.44 88 ILE A CA 1
ATOM 695 C C . ILE A 1 88 ? -0.920 5.164 -6.136 1.00 85.44 88 ILE A C 1
ATOM 697 O O . ILE A 1 88 ? -2.116 4.982 -5.928 1.00 85.44 88 ILE A O 1
ATOM 701 N N . ARG A 1 89 ? -0.511 5.903 -7.175 1.00 82.75 89 ARG A N 1
ATOM 702 C CA . ARG A 1 89 ? -1.408 6.526 -8.175 1.00 82.75 89 ARG A CA 1
ATOM 703 C C . ARG A 1 89 ? -2.265 5.540 -8.960 1.00 82.75 89 ARG A C 1
ATOM 705 O O . ARG A 1 89 ? -3.282 5.957 -9.500 1.00 82.75 89 ARG A O 1
ATOM 712 N N . TYR A 1 90 ? -1.875 4.272 -9.001 1.00 80.00 90 TYR A N 1
ATOM 713 C CA . TYR A 1 90 ? -2.542 3.225 -9.775 1.00 80.00 90 TYR A CA 1
ATOM 714 C C . TYR A 1 90 ? -3.202 2.162 -8.888 1.00 80.00 90 TYR A C 1
ATOM 716 O O . TYR A 1 90 ? -3.727 1.176 -9.398 1.00 80.00 90 TYR A O 1
ATOM 724 N N . MET A 1 91 ? -3.177 2.344 -7.565 1.00 82.31 91 MET A N 1
ATOM 725 C CA . MET A 1 91 ? -3.653 1.350 -6.605 1.00 82.31 91 MET A CA 1
ATOM 726 C C . MET A 1 91 ? -5.019 1.741 -6.058 1.00 82.31 91 MET A C 1
ATOM 728 O O . MET A 1 91 ? -5.231 2.879 -5.639 1.00 82.31 91 MET A O 1
ATOM 732 N N . ARG A 1 92 ? -5.932 0.770 -6.000 1.00 83.94 92 ARG A N 1
ATOM 733 C CA . ARG A 1 92 ? -7.228 0.943 -5.336 1.00 83.94 92 ARG A CA 1
ATOM 734 C C . ARG A 1 92 ? -7.103 0.812 -3.827 1.00 83.94 92 ARG A C 1
ATOM 736 O O . ARG A 1 92 ? -7.779 1.527 -3.084 1.00 83.94 92 ARG A O 1
ATOM 743 N N . ALA A 1 93 ? -6.260 -0.107 -3.370 1.00 86.69 93 ALA A N 1
ATOM 744 C CA . ALA A 1 93 ? -6.015 -0.297 -1.953 1.00 86.69 93 ALA A CA 1
ATOM 745 C C . ALA A 1 93 ? -4.527 -0.361 -1.640 1.00 86.69 93 ALA A C 1
ATOM 747 O O . ALA A 1 93 ? -3.715 -0.769 -2.471 1.00 86.69 93 ALA A O 1
ATOM 748 N N . ILE A 1 94 ? -4.186 0.019 -0.415 1.00 89.19 94 ILE A N 1
ATOM 749 C CA . ILE A 1 94 ? -2.832 -0.123 0.094 1.00 89.19 94 ILE A CA 1
ATOM 750 C C . ILE A 1 94 ? -2.825 -0.688 1.510 1.00 89.19 94 ILE A C 1
ATOM 752 O O . ILE A 1 94 ? -3.700 -0.370 2.315 1.00 89.19 94 ILE A O 1
ATOM 756 N N . ILE A 1 95 ? -1.840 -1.528 1.801 1.00 88.31 95 ILE A N 1
ATOM 757 C CA . ILE A 1 95 ? -1.537 -2.068 3.122 1.00 88.31 95 ILE A CA 1
ATOM 758 C C . ILE A 1 95 ? -0.153 -1.540 3.509 1.00 88.31 95 ILE A C 1
ATOM 760 O O . ILE A 1 95 ? 0.820 -1.796 2.798 1.00 88.31 95 ILE A O 1
ATOM 764 N N . LEU A 1 96 ? -0.075 -0.779 4.601 1.00 89.75 96 LEU A N 1
ATOM 765 C CA . LEU A 1 96 ? 1.142 -0.102 5.057 1.00 89.75 96 LEU A CA 1
ATOM 766 C C . LEU A 1 96 ? 1.386 -0.337 6.549 1.00 89.75 96 LEU A C 1
ATOM 768 O O . LEU A 1 96 ? 0.424 -0.323 7.315 1.00 89.75 96 LEU A O 1
ATOM 772 N N . PRO A 1 97 ? 2.648 -0.401 6.995 1.00 87.38 97 PRO A N 1
ATOM 773 C CA . PRO A 1 97 ? 2.993 -0.197 8.398 1.00 87.38 97 PRO A CA 1
ATOM 774 C C . PRO A 1 97 ? 2.556 1.186 8.881 1.00 87.38 97 PRO A C 1
ATOM 776 O O . PRO A 1 97 ? 2.732 2.171 8.161 1.00 87.38 97 PRO A O 1
ATOM 779 N N . ASN A 1 98 ? 2.015 1.290 10.104 1.00 84.94 98 ASN A N 1
ATOM 780 C CA . ASN A 1 98 ? 1.476 2.568 10.599 1.00 84.94 98 ASN A CA 1
ATOM 781 C C . ASN A 1 98 ? 2.506 3.716 10.526 1.00 84.94 98 ASN A C 1
ATOM 783 O O . ASN A 1 98 ? 2.236 4.783 9.977 1.00 84.94 98 ASN A O 1
ATOM 787 N N . LEU A 1 99 ? 3.736 3.459 10.985 1.00 83.94 99 LEU A N 1
ATOM 788 C CA . LEU A 1 99 ? 4.832 4.441 10.960 1.00 83.94 99 LEU A CA 1
ATOM 789 C C . LEU A 1 99 ? 5.171 4.918 9.538 1.00 83.94 99 LEU A C 1
ATOM 791 O O . LEU A 1 99 ? 5.604 6.052 9.337 1.00 83.94 99 LEU A O 1
ATOM 795 N N . MET A 1 100 ? 4.936 4.066 8.541 1.00 88.50 100 MET A N 1
ATOM 796 C CA . MET A 1 100 ? 5.236 4.352 7.147 1.00 88.50 100 MET A CA 1
ATOM 797 C C . MET A 1 100 ? 4.264 5.369 6.544 1.00 88.50 100 MET A C 1
ATOM 799 O O . MET A 1 100 ? 4.651 6.151 5.677 1.00 88.50 100 MET A O 1
ATOM 803 N N . LEU A 1 101 ? 3.013 5.413 7.018 1.00 91.12 101 LEU A N 1
ATOM 804 C CA . LEU A 1 101 ? 2.017 6.364 6.525 1.00 91.12 101 LEU A CA 1
ATOM 805 C C . LEU A 1 101 ? 2.448 7.813 6.795 1.00 91.12 101 LEU A C 1
ATOM 807 O O . LEU A 1 101 ? 2.375 8.661 5.903 1.00 91.12 101 LEU A O 1
ATOM 811 N N . GLN A 1 102 ? 2.917 8.101 8.008 1.00 90.81 102 GLN A N 1
ATOM 812 C CA . GLN A 1 102 ? 3.403 9.432 8.385 1.00 90.81 102 GLN A CA 1
ATOM 813 C C . GLN A 1 102 ? 4.624 9.828 7.552 1.00 90.81 102 GLN A C 1
ATOM 815 O O . GLN A 1 102 ? 4.689 10.937 7.029 1.00 90.81 102 GLN A O 1
ATOM 820 N N . GLN A 1 103 ? 5.557 8.896 7.343 1.00 89.31 103 GLN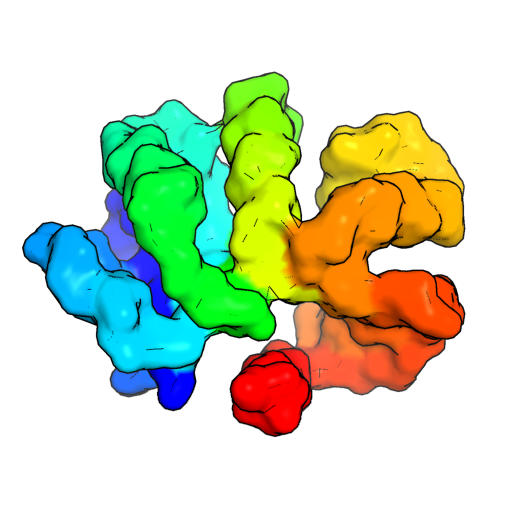 A N 1
ATOM 821 C CA . GLN A 1 103 ? 6.744 9.134 6.522 1.00 89.31 103 GLN A CA 1
ATOM 822 C C . GLN A 1 103 ? 6.402 9.374 5.044 1.00 89.31 103 GLN A C 1
ATOM 824 O O . GLN A 1 103 ? 6.986 10.261 4.427 1.00 89.31 103 GLN A O 1
ATOM 829 N N . LEU A 1 104 ? 5.445 8.630 4.478 1.00 88.88 104 LEU A N 1
ATOM 830 C CA . LEU A 1 104 ? 4.986 8.798 3.091 1.00 88.88 104 LEU A CA 1
ATOM 831 C C . LEU A 1 104 ? 4.247 10.117 2.869 1.00 88.88 104 LEU A C 1
ATOM 833 O O . LEU A 1 104 ? 4.334 10.719 1.803 1.00 88.88 104 LEU A O 1
ATOM 837 N N . THR A 1 105 ? 3.490 10.559 3.866 1.00 90.50 105 THR A N 1
ATOM 838 C CA . THR A 1 105 ? 2.648 11.754 3.752 1.00 90.50 105 THR A CA 1
ATOM 839 C C . THR A 1 105 ? 3.354 13.016 4.242 1.00 90.50 105 THR A C 1
ATOM 841 O O . THR A 1 105 ? 2.942 14.116 3.877 1.00 90.50 105 THR A O 1
ATOM 844 N N . GLY A 1 106 ? 4.418 12.887 5.037 1.00 89.31 106 GLY A N 1
ATOM 845 C CA . GLY A 1 106 ? 5.074 13.997 5.730 1.00 89.31 106 GLY A CA 1
ATOM 846 C C . GLY A 1 106 ? 4.235 14.590 6.868 1.00 89.31 106 GLY A C 1
ATOM 847 O O . GLY A 1 106 ? 4.569 15.658 7.374 1.00 89.31 106 GLY A O 1
ATOM 848 N N . GLU A 1 107 ? 3.140 13.931 7.254 1.00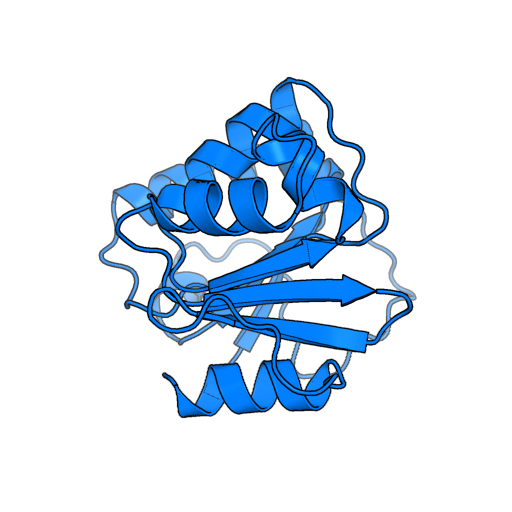 92.81 107 GLU A N 1
ATOM 849 C CA . GLU A 1 107 ? 2.221 14.403 8.289 1.00 92.81 107 GLU A CA 1
ATOM 850 C C . GLU A 1 107 ? 2.588 13.803 9.649 1.00 92.81 107 GLU A C 1
ATOM 852 O O . GLU A 1 107 ? 2.837 12.606 9.773 1.00 92.81 107 GLU A O 1
ATOM 857 N N . GLN A 1 108 ? 2.573 14.630 10.695 1.00 89.56 108 GLN A N 1
ATOM 858 C CA . GLN A 1 108 ? 2.822 14.178 12.072 1.00 89.56 108 GLN A CA 1
ATOM 859 C C . GLN A 1 108 ? 1.565 13.572 12.713 1.00 89.56 108 GLN A C 1
ATOM 861 O O . GLN A 1 108 ? 1.647 12.712 13.586 1.00 89.56 108 GLN A O 1
ATOM 866 N N . ASN A 1 109 ? 0.380 14.006 12.281 1.00 90.56 109 ASN A N 1
ATOM 867 C CA . ASN A 1 109 ? -0.895 13.534 12.805 1.00 90.56 109 ASN A CA 1
ATOM 868 C C . ASN A 1 109 ? -1.463 12.416 11.917 1.00 90.56 109 ASN A C 1
ATOM 870 O O . ASN A 1 109 ? -1.635 12.609 10.715 1.00 90.56 109 ASN A O 1
ATOM 874 N N . GLU A 1 110 ? -1.811 11.273 12.513 1.00 89.56 110 GLU A N 1
ATOM 875 C CA . GLU A 1 110 ? -2.341 10.108 11.787 1.00 89.56 110 GLU A CA 1
ATOM 876 C C . GLU A 1 110 ? -3.607 10.448 10.986 1.00 89.56 110 GLU A C 1
ATOM 878 O O . GLU A 1 110 ? -3.715 10.110 9.811 1.00 89.56 110 GLU A O 1
ATOM 883 N N . SER A 1 111 ? -4.547 11.200 11.565 1.00 90.06 111 SER A N 1
ATOM 884 C CA . SER A 1 111 ? -5.777 11.591 10.870 1.00 90.06 111 SER A CA 1
ATOM 885 C C . SER A 1 111 ? -5.507 12.509 9.673 1.00 90.06 111 SER A C 1
ATOM 887 O O . SER A 1 111 ? -6.192 12.407 8.654 1.00 90.06 111 SER A O 1
ATOM 889 N N . GLN A 1 112 ? -4.508 13.396 9.762 1.00 91.94 112 GLN A N 1
ATOM 890 C CA . GLN A 1 112 ? -4.065 14.213 8.625 1.00 91.94 112 GLN A CA 1
ATOM 891 C C . GLN A 1 112 ? -3.381 13.352 7.559 1.00 91.94 112 GLN A C 1
ATOM 893 O O . GLN A 1 112 ? -3.695 13.493 6.377 1.00 91.94 112 GLN A O 1
ATOM 898 N N . ALA A 1 113 ? -2.533 12.411 7.975 1.00 93.19 113 ALA A N 1
ATOM 899 C CA . ALA A 1 113 ? -1.865 11.460 7.095 1.00 93.19 113 ALA A CA 1
ATOM 900 C C . ALA A 1 113 ? -2.879 10.608 6.305 1.00 93.19 113 ALA A C 1
ATOM 902 O O . ALA A 1 113 ? -2.807 10.523 5.077 1.00 93.19 113 ALA A O 1
ATOM 903 N N . ILE A 1 114 ? -3.895 10.063 6.986 1.00 92.81 114 ILE A N 1
ATOM 904 C CA . ILE A 1 114 ? -4.992 9.292 6.379 1.00 92.81 114 ILE A CA 1
ATOM 905 C C . ILE A 1 114 ? -5.764 10.152 5.371 1.00 92.81 114 ILE A C 1
ATOM 907 O O . ILE A 1 114 ? -6.043 9.724 4.252 1.00 92.81 114 ILE A O 1
ATOM 911 N N . ARG A 1 115 ? -6.101 11.396 5.725 1.00 91.31 115 ARG A N 1
ATOM 912 C CA . ARG A 1 115 ? -6.790 12.297 4.788 1.00 91.31 115 ARG A CA 1
ATOM 913 C C . ARG A 1 115 ? -5.936 12.596 3.560 1.00 91.31 115 ARG A C 1
ATOM 915 O O . ARG A 1 115 ? -6.462 12.610 2.451 1.00 91.31 115 ARG A O 1
ATOM 922 N N . LYS A 1 116 ? -4.634 12.821 3.750 1.00 92.31 116 LYS A N 1
ATOM 923 C CA . LYS A 1 116 ? -3.698 13.152 2.673 1.00 92.31 116 LYS A CA 1
ATOM 924 C C . LYS A 1 116 ? -3.496 11.990 1.711 1.00 92.31 116 LYS A C 1
ATOM 926 O O . LYS A 1 116 ? -3.551 12.205 0.505 1.00 92.31 116 LYS A O 1
ATOM 931 N N . ILE A 1 117 ? -3.344 10.761 2.207 1.00 91.81 117 ILE A N 1
ATOM 932 C CA . ILE A 1 117 ? -3.166 9.600 1.324 1.00 91.81 117 ILE A CA 1
ATOM 933 C C . ILE A 1 117 ? -4.408 9.357 0.443 1.00 91.81 117 ILE A C 1
ATOM 935 O O . ILE A 1 117 ? -4.272 9.029 -0.735 1.00 91.81 117 ILE A O 1
ATOM 939 N N . PHE A 1 118 ? -5.615 9.637 0.951 1.00 92.25 118 PHE A N 1
ATOM 940 C CA . PHE A 1 118 ? -6.866 9.553 0.182 1.00 92.25 118 PHE A CA 1
ATOM 941 C C . PHE A 1 118 ? -7.125 10.718 -0.789 1.00 92.25 118 PHE A C 1
ATOM 943 O O . PHE A 1 118 ? -8.091 10.664 -1.557 1.00 92.25 118 PHE A O 1
ATOM 950 N N . GLN A 1 119 ? -6.271 11.751 -0.821 1.00 89.56 119 GLN A N 1
ATOM 951 C CA . GLN A 1 119 ? -6.299 12.746 -1.906 1.00 89.56 119 GLN A CA 1
ATOM 952 C C . GLN A 1 119 ? -5.930 12.118 -3.256 1.00 89.56 119 GLN A C 1
ATOM 954 O O . GLN A 1 119 ? -6.261 12.665 -4.308 1.00 89.56 119 GLN A O 1
ATOM 959 N N . ASN A 1 120 ? -5.298 10.942 -3.241 1.00 81.44 120 ASN A N 1
ATOM 960 C CA . ASN A 1 120 ? -5.137 10.125 -4.428 1.00 81.44 120 ASN A CA 1
ATOM 961 C C . ASN A 1 120 ? -6.510 9.716 -4.994 1.00 81.44 120 ASN A C 1
ATOM 963 O O . ASN A 1 120 ? -7.394 9.234 -4.279 1.00 81.44 120 ASN A O 1
ATOM 967 N N . GLN A 1 121 ? -6.709 9.937 -6.294 1.00 76.06 121 GLN A N 1
ATOM 968 C CA . GLN A 1 121 ? -8.005 9.708 -6.930 1.00 76.06 121 GLN A CA 1
ATOM 969 C C . GLN A 1 121 ? -8.392 8.226 -6.959 1.00 76.06 121 GLN A C 1
ATOM 971 O O . GLN A 1 121 ? -9.562 7.927 -6.724 1.00 76.06 121 GLN A O 1
ATOM 976 N N . GLN A 1 122 ? -7.425 7.333 -7.183 1.00 83.81 122 GLN A N 1
ATOM 977 C CA . GLN A 1 122 ? -7.660 5.896 -7.353 1.00 83.81 122 GLN A CA 1
ATOM 978 C C . GLN A 1 122 ? -7.771 5.146 -6.020 1.00 83.81 122 GLN A C 1
ATOM 980 O O . GLN A 1 122 ? -8.492 4.154 -5.930 1.00 83.81 122 GLN A O 1
ATOM 985 N N . LEU A 1 123 ? -7.111 5.637 -4.967 1.00 88.56 123 LEU A N 1
ATOM 986 C CA . LEU A 1 123 ? -7.091 4.969 -3.668 1.00 88.56 123 LEU A CA 1
ATOM 987 C C . LEU A 1 123 ? -8.446 5.092 -2.950 1.00 88.56 123 LEU A C 1
ATOM 989 O O . LEU A 1 123 ? -8.876 6.188 -2.579 1.00 88.56 123 LEU A O 1
ATOM 993 N N . THR A 1 124 ? -9.101 3.959 -2.700 1.00 89.25 124 THR A N 1
ATOM 994 C CA . THR A 1 124 ? -10.370 3.873 -1.958 1.00 89.25 124 THR A CA 1
ATOM 995 C C . THR A 1 124 ? -10.206 3.291 -0.562 1.00 89.25 124 THR A C 1
ATOM 997 O O . THR A 1 124 ? -11.006 3.611 0.321 1.00 89.25 124 THR A O 1
ATOM 1000 N N . THR A 1 125 ? -9.183 2.455 -0.359 1.00 90.88 125 THR A N 1
ATOM 1001 C CA . THR A 1 125 ? -9.006 1.661 0.864 1.00 90.88 125 THR A CA 1
ATOM 1002 C C . THR A 1 125 ? -7.562 1.716 1.362 1.00 90.88 125 THR A C 1
ATOM 1004 O O . THR A 1 125 ? -6.618 1.598 0.586 1.00 90.88 125 THR A O 1
ATOM 1007 N N . LEU A 1 126 ? -7.385 1.861 2.670 1.00 92.75 126 LEU A N 1
ATOM 1008 C CA . LEU A 1 126 ? -6.096 1.825 3.356 1.00 92.75 126 LEU A CA 1
ATOM 1009 C C . LEU A 1 126 ? -6.196 0.835 4.515 1.00 92.75 126 LEU A C 1
ATOM 1011 O O . LEU A 1 126 ? -7.134 0.913 5.302 1.00 92.75 126 LEU A O 1
ATOM 1015 N N . TYR A 1 127 ? -5.217 -0.047 4.651 1.00 91.75 127 TYR A N 1
ATOM 1016 C CA . TYR A 1 127 ? -5.019 -0.860 5.843 1.00 91.75 127 TYR A CA 1
ATOM 1017 C C . TYR A 1 127 ? -3.716 -0.441 6.513 1.00 91.75 127 TYR A C 1
ATOM 1019 O O . TYR A 1 127 ? -2.664 -0.465 5.875 1.00 91.75 127 TYR A O 1
ATOM 1027 N N . LEU A 1 128 ? -3.781 -0.076 7.791 1.00 92.12 128 LEU A N 1
ATOM 1028 C CA . LEU A 1 128 ? -2.592 0.187 8.600 1.00 92.12 128 LEU A CA 1
ATOM 1029 C C . LEU A 1 128 ? -2.273 -1.032 9.456 1.00 92.12 128 LEU A C 1
ATOM 1031 O O . LEU A 1 128 ? -3.127 -1.474 10.226 1.00 92.12 128 LEU A O 1
ATOM 1035 N N . SER A 1 129 ? -1.066 -1.578 9.307 1.00 88.19 129 SER A N 1
ATOM 1036 C CA . SER A 1 129 ? -0.575 -2.675 10.131 1.00 88.19 129 SER A CA 1
ATOM 1037 C C . SER A 1 129 ? -0.030 -2.143 11.460 1.00 88.19 129 SER A C 1
ATOM 1039 O O . SER A 1 129 ? 0.720 -1.162 11.529 1.00 88.19 129 SER A O 1
ATOM 1041 N N . HIS A 1 130 ? -0.420 -2.812 12.541 1.00 84.06 130 HIS A N 1
ATOM 1042 C CA . HIS A 1 130 ? 0.134 -2.635 13.872 1.00 84.06 130 HIS A CA 1
ATOM 1043 C C . HIS A 1 130 ? 0.254 -4.002 14.548 1.00 84.06 130 HIS A C 1
ATOM 1045 O O . HIS A 1 130 ? -0.751 -4.667 14.795 1.00 84.06 130 HIS A O 1
ATOM 1051 N N . GLN A 1 131 ? 1.486 -4.449 14.815 1.00 79.81 131 GLN A N 1
ATOM 1052 C CA . GLN A 1 131 ? 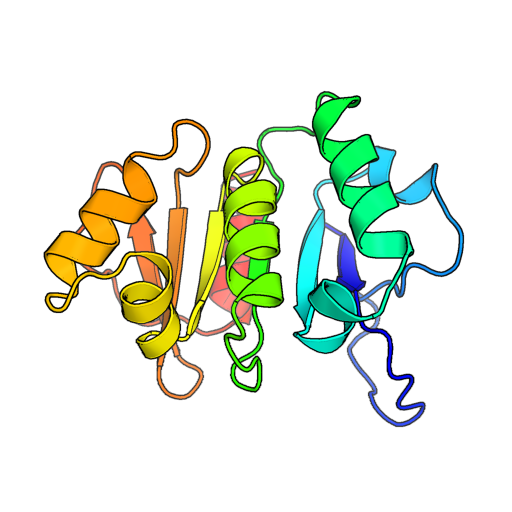1.763 -5.720 15.504 1.00 79.81 131 GLN A CA 1
ATOM 1053 C C . GLN A 1 131 ? 0.990 -6.921 14.912 1.00 79.81 131 GLN A C 1
ATOM 1055 O O . GLN A 1 131 ? 0.410 -7.718 15.646 1.00 79.81 131 GLN A O 1
ATOM 1060 N N . LYS A 1 132 ? 0.979 -7.058 13.576 1.00 75.62 132 LYS A N 1
ATOM 1061 C CA . LYS A 1 132 ? 0.259 -8.111 12.817 1.00 75.62 132 LYS A CA 1
ATOM 1062 C C . LYS A 1 132 ? -1.275 -8.013 12.810 1.00 75.62 132 LYS A C 1
ATOM 1064 O O . LYS A 1 132 ? -1.938 -8.927 12.322 1.00 75.62 132 LYS A O 1
ATOM 1069 N N . THR A 1 133 ? -1.838 -6.917 13.308 1.00 85.69 133 THR A N 1
ATOM 1070 C CA . THR A 1 133 ? -3.254 -6.569 13.122 1.00 85.69 133 THR A CA 1
ATOM 1071 C C . THR A 1 133 ? -3.392 -5.438 12.113 1.00 85.69 133 THR A C 1
ATOM 1073 O O . THR A 1 133 ? -2.471 -4.639 11.965 1.00 85.69 133 THR A O 1
ATOM 1076 N N . TYR A 1 134 ? -4.520 -5.375 11.406 1.00 89.00 134 TYR A N 1
ATOM 1077 C CA . TYR A 1 134 ? -4.739 -4.417 10.323 1.00 89.00 134 TYR A CA 1
ATOM 1078 C C . TYR A 1 134 ? -6.015 -3.616 10.555 1.00 89.00 134 TYR A C 1
ATOM 1080 O O . TYR A 1 134 ? -7.105 -4.181 10.652 1.00 89.00 134 TYR A O 1
ATOM 1088 N N . VAL A 1 135 ? -5.893 -2.295 10.611 1.00 91.62 135 VAL A N 1
ATOM 1089 C CA . VAL A 1 135 ? -7.031 -1.383 10.766 1.00 91.62 135 VAL A CA 1
ATOM 1090 C C . VAL A 1 135 ? -7.402 -0.830 9.397 1.00 91.62 135 VAL A C 1
ATOM 1092 O O . VAL A 1 135 ? -6.571 -0.212 8.732 1.00 91.62 135 VAL A O 1
ATOM 1095 N N . ARG A 1 136 ? -8.646 -1.067 8.963 1.00 92.00 136 ARG A N 1
ATOM 1096 C CA . ARG A 1 136 ? -9.156 -0.582 7.673 1.00 92.00 136 ARG A CA 1
ATOM 1097 C C . ARG A 1 136 ? -9.709 0.829 7.803 1.00 92.00 136 ARG A C 1
ATOM 1099 O O . ARG A 1 136 ? -10.553 1.098 8.663 1.00 92.00 136 ARG A O 1
ATOM 1106 N N . PHE A 1 137 ? -9.315 1.656 6.848 1.00 92.25 137 PHE A N 1
ATOM 1107 C CA . PHE A 1 137 ? -9.824 2.986 6.566 1.00 92.25 137 PHE A CA 1
ATOM 1108 C C . PHE A 1 137 ? -10.311 3.032 5.120 1.00 92.25 137 PHE A C 1
ATOM 1110 O O . PHE A 1 137 ? -9.778 2.356 4.237 1.00 92.25 137 PHE A O 1
ATOM 1117 N N . THR A 1 138 ? -11.317 3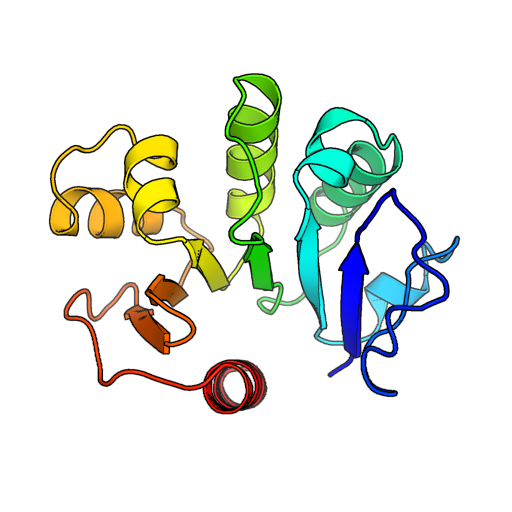.857 4.860 1.00 90.50 138 THR A N 1
ATOM 1118 C CA . THR A 1 138 ? -11.828 4.078 3.505 1.00 90.50 138 THR A CA 1
ATOM 1119 C C . THR A 1 13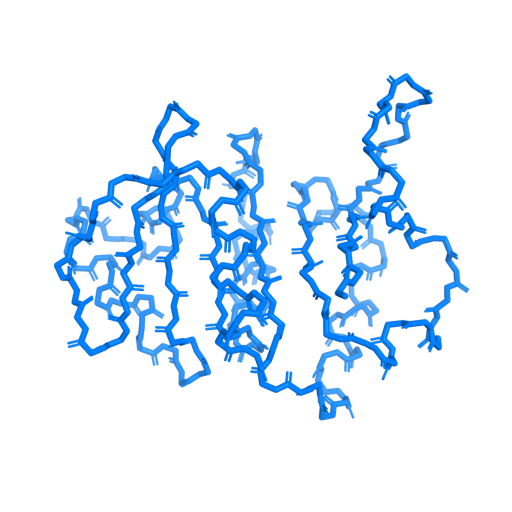8 ? -11.926 5.564 3.221 1.00 90.50 138 THR A C 1
ATOM 1121 O O . THR A 1 138 ? -12.053 6.374 4.138 1.00 90.50 138 THR A O 1
ATOM 1124 N N . LYS A 1 139 ? -11.945 5.926 1.940 1.00 85.81 139 LYS A N 1
ATOM 1125 C CA . LYS A 1 139 ? -12.099 7.322 1.508 1.00 85.81 139 LYS A CA 1
ATOM 1126 C C . LYS A 1 139 ? -13.338 8.011 2.102 1.00 85.81 139 LYS A C 1
ATOM 1128 O O . LYS A 1 139 ? -13.298 9.206 2.376 1.00 85.81 139 LYS A O 1
ATOM 1133 N N . ASN A 1 140 ? -14.406 7.246 2.349 1.00 84.50 140 ASN A N 1
ATOM 1134 C CA . ASN A 1 140 ? -15.674 7.740 2.899 1.00 84.50 140 ASN A CA 1
ATOM 1135 C C . ASN A 1 140 ? -15.780 7.595 4.427 1.00 84.50 140 ASN A C 1
ATOM 1137 O O . ASN A 1 140 ? -16.672 8.178 5.036 1.00 84.50 140 ASN A O 1
ATOM 1141 N N . SER A 1 141 ? -14.896 6.815 5.050 1.00 80.81 141 SER A N 1
ATOM 1142 C CA . SER A 1 141 ? -14.848 6.620 6.498 1.00 80.81 141 SER A CA 1
ATOM 1143 C C . SER A 1 141 ? -13.398 6.535 6.952 1.00 80.81 141 SER A C 1
ATOM 1145 O O . SER A 1 141 ? -12.744 5.493 6.838 1.00 80.81 141 SER A O 1
ATOM 1147 N N . THR A 1 142 ? -12.904 7.656 7.476 1.00 74.44 142 THR A N 1
ATOM 1148 C CA . THR A 1 142 ? -11.551 7.780 8.035 1.00 74.44 142 THR A CA 1
ATOM 1149 C C . THR A 1 142 ? -11.482 7.380 9.508 1.00 74.44 142 THR A C 1
ATOM 1151 O O . THR A 1 142 ? -10.440 7.557 10.130 1.00 74.44 142 THR A O 1
ATOM 1154 N N . ASN A 1 143 ? -12.573 6.867 10.079 1.00 75.44 143 ASN A N 1
ATOM 1155 C CA . ASN A 1 143 ? -12.555 6.274 11.409 1.00 75.44 143 ASN A CA 1
ATOM 1156 C C . ASN A 1 143 ? -12.117 4.818 11.263 1.00 75.44 143 ASN A C 1
ATOM 1158 O O . ASN A 1 143 ? -12.736 4.060 10.512 1.00 75.44 143 ASN A O 1
ATOM 1162 N N . GLY A 1 144 ? -11.039 4.450 11.956 1.00 72.25 144 GLY A N 1
ATOM 1163 C CA . GLY A 1 144 ? -10.528 3.085 11.951 1.00 72.25 144 GLY A CA 1
ATOM 1164 C C . GLY A 1 144 ? -11.620 2.111 12.379 1.00 72.25 144 GLY A C 1
ATOM 1165 O O . GLY A 1 144 ? -12.301 2.323 13.381 1.00 72.25 144 GLY A O 1
ATOM 1166 N N . THR A 1 145 ? -11.818 1.070 11.580 1.00 76.06 145 THR A N 1
ATOM 1167 C CA . THR A 1 145 ? -12.730 -0.030 11.923 1.00 76.06 145 THR A CA 1
ATOM 1168 C C . THR A 1 145 ? -11.993 -1.099 12.733 1.00 76.06 145 THR A C 1
ATOM 1170 O O . THR A 1 145 ? -10.794 -0.981 12.969 1.00 76.06 145 THR A O 1
ATOM 1173 N N . GLU A 1 146 ? -12.695 -2.141 13.174 1.00 84.06 146 GLU A N 1
ATOM 1174 C CA . GLU A 1 146 ? -12.118 -3.171 14.044 1.00 84.06 146 GLU A CA 1
ATOM 1175 C C . GLU A 1 146 ? -10.828 -3.808 13.479 1.00 84.06 146 GLU A C 1
ATOM 1177 O O . GLU A 1 146 ? -10.689 -3.950 12.255 1.00 84.06 146 GLU A O 1
ATOM 1182 N N . PRO A 1 147 ? -9.872 -4.198 14.345 1.00 88.19 147 PRO A N 1
ATOM 1183 C CA . PRO A 1 147 ? -8.642 -4.854 13.915 1.00 88.19 147 PRO A CA 1
ATOM 1184 C C . PRO A 1 147 ? -8.921 -6.168 13.178 1.00 88.19 147 PRO A C 1
ATOM 1186 O O . PRO A 1 147 ? -9.719 -6.988 13.627 1.00 88.19 147 PRO A O 1
ATOM 1189 N N . ARG A 1 148 ? -8.219 -6.384 12.064 1.00 84.50 148 ARG A N 1
ATOM 1190 C CA . ARG A 1 148 ? -8.321 -7.584 11.222 1.00 84.50 148 ARG A CA 1
ATOM 1191 C C . ARG A 1 148 ? -7.049 -8.411 11.249 1.00 84.50 148 ARG A C 1
ATOM 1193 O O . ARG A 1 148 ? -5.955 -7.864 11.397 1.00 84.50 148 ARG A O 1
ATOM 1200 N N . SER A 1 149 ? -7.179 -9.712 11.014 1.00 82.25 149 SER A N 1
ATOM 1201 C CA . SER A 1 149 ? -6.062 -10.557 10.586 1.00 82.25 149 SER A CA 1
ATOM 1202 C C . SER A 1 149 ? -5.754 -10.350 9.100 1.00 82.25 149 SER A C 1
ATOM 1204 O O . SER A 1 149 ? -6.603 -9.893 8.332 1.00 82.25 149 SER A O 1
ATOM 1206 N N . ILE A 1 150 ? -4.557 -10.744 8.656 1.00 77.50 150 ILE A N 1
ATOM 1207 C CA . ILE A 1 150 ? -4.206 -10.673 7.230 1.00 77.50 150 ILE A CA 1
ATOM 1208 C C . ILE A 1 150 ? -5.151 -11.519 6.361 1.00 77.50 150 ILE A C 1
ATOM 1210 O O . ILE A 1 150 ? -5.491 -11.111 5.255 1.00 77.50 150 ILE A O 1
ATOM 1214 N N . GLN A 1 151 ? -5.652 -12.657 6.864 1.00 73.19 151 GLN A N 1
ATOM 1215 C CA . GLN A 1 151 ? -6.623 -13.481 6.136 1.00 73.19 151 GLN A CA 1
ATOM 1216 C C . GLN A 1 151 ? -7.946 -12.740 5.919 1.00 73.19 151 GLN A C 1
ATOM 1218 O O . GLN A 1 151 ? -8.521 -12.822 4.835 1.00 73.19 151 GLN A O 1
ATOM 1223 N N . GLN A 1 152 ? -8.414 -11.992 6.922 1.00 78.25 152 GLN A N 1
ATOM 1224 C CA . GLN A 1 152 ? -9.614 -11.163 6.792 1.00 78.25 152 GLN A CA 1
ATOM 1225 C C . GLN A 1 152 ? -9.391 -10.028 5.793 1.00 78.25 152 GLN A C 1
ATOM 1227 O O . GLN A 1 152 ? -10.230 -9.833 4.924 1.00 78.25 152 GLN A O 1
ATOM 1232 N N . VAL A 1 153 ? -8.240 -9.346 5.844 1.00 80.38 153 VAL A N 1
ATOM 1233 C CA . VAL A 1 153 ? -7.883 -8.302 4.866 1.00 80.38 153 VAL A CA 1
ATOM 1234 C C . VAL A 1 153 ? -7.892 -8.855 3.441 1.00 80.38 153 VAL A C 1
ATOM 1236 O O . VAL A 1 153 ? -8.508 -8.266 2.560 1.00 80.38 153 VAL A O 1
ATOM 1239 N N . ILE A 1 154 ? -7.258 -10.008 3.214 1.00 74.00 154 ILE A N 1
ATOM 1240 C CA . ILE A 1 154 ? -7.246 -10.674 1.905 1.00 74.00 154 ILE A CA 1
ATOM 1241 C C . ILE A 1 154 ? -8.672 -11.037 1.469 1.00 74.00 154 ILE A C 1
ATOM 1243 O O . ILE A 1 154 ? -9.020 -10.823 0.313 1.00 74.00 154 ILE A O 1
ATOM 1247 N N . THR A 1 155 ? -9.505 -11.547 2.379 1.00 73.38 155 THR A N 1
ATOM 1248 C CA . THR A 1 155 ? -10.897 -11.931 2.084 1.00 73.38 155 THR A CA 1
ATOM 1249 C C . THR A 1 155 ? -11.766 -10.720 1.740 1.00 73.38 155 THR A C 1
ATOM 1251 O O . THR A 1 155 ? -12.558 -10.777 0.803 1.00 73.38 155 THR A O 1
ATOM 1254 N N . GLU A 1 156 ? -11.614 -9.609 2.459 1.00 78.56 156 GLU A N 1
ATOM 1255 C CA . GLU A 1 156 ? -12.329 -8.358 2.178 1.00 78.56 156 GLU A CA 1
ATOM 1256 C C . GLU A 1 156 ? -11.893 -7.760 0.850 1.00 78.56 156 GLU A C 1
ATOM 1258 O O . GLU A 1 156 ? -12.731 -7.380 0.036 1.00 78.56 156 GLU A O 1
ATOM 1263 N N . LEU A 1 157 ? -10.583 -7.746 0.599 1.00 76.62 157 LEU A N 1
ATOM 1264 C CA . LEU A 1 157 ? -10.056 -7.369 -0.699 1.00 76.62 157 LEU A CA 1
ATOM 1265 C C . LEU A 1 157 ? -10.622 -8.279 -1.787 1.00 76.62 157 LEU A C 1
ATOM 1267 O O . LEU A 1 157 ? -10.933 -7.757 -2.831 1.00 76.62 157 LEU A O 1
ATOM 1271 N N . GLN A 1 158 ? -10.853 -9.574 -1.556 1.00 68.69 158 GLN A N 1
ATOM 1272 C CA . GLN A 1 158 ? -11.509 -10.464 -2.528 1.00 68.69 158 GLN A CA 1
ATOM 1273 C C . GLN A 1 158 ? -12.984 -10.149 -2.802 1.00 68.69 158 GLN A C 1
ATOM 1275 O O . GLN A 1 158 ? -13.433 -10.391 -3.916 1.00 68.69 158 GLN A O 1
ATOM 1280 N N . HIS A 1 159 ? -13.736 -9.669 -1.808 1.00 66.44 159 HIS A N 1
ATOM 1281 C CA . HIS A 1 159 ? -15.181 -9.420 -1.927 1.00 66.44 159 HIS A CA 1
ATOM 1282 C C . HIS A 1 159 ? -15.513 -8.016 -2.439 1.00 66.44 159 HIS A C 1
ATOM 1284 O O . HIS A 1 159 ? -16.554 -7.821 -3.059 1.00 66.44 159 HIS A O 1
ATOM 1290 N N . ASP A 1 160 ? -14.636 -7.042 -2.184 1.00 59.53 160 ASP A N 1
ATOM 1291 C CA . ASP A 1 160 ? -14.746 -5.688 -2.733 1.00 59.53 160 ASP A CA 1
ATOM 1292 C C . ASP A 1 160 ? -14.338 -5.639 -4.234 1.00 59.53 160 ASP A C 1
ATOM 1294 O O . ASP A 1 160 ? -14.451 -4.578 -4.861 1.00 59.53 160 ASP A O 1
ATOM 1298 N N . LEU A 1 161 ? -13.843 -6.747 -4.813 1.00 50.81 161 LEU A N 1
ATOM 1299 C CA . LEU A 1 161 ? -13.409 -6.912 -6.215 1.00 50.81 161 LEU A CA 1
ATOM 1300 C C . LEU A 1 161 ? -14.535 -7.394 -7.134 1.00 50.81 161 LEU A C 1
ATOM 1302 O O . LEU A 1 161 ? -14.566 -6.853 -8.265 1.00 50.81 161 LEU A O 1
#

Organism: NCBI:txid300825

Secondary structure (DSSP, 8-state):
-PEEEE-SS--TT----TTEEE-SS-TTTTTSS--EEEE-HHHHHT-HHHHHHHHHHHHS---TT-EEEE-TT----HHHHHHHHHHHTT-SEEEEEHHHHHHHHT-SSHHHHHHHHTTSSS--EEEEEETTEEEEEETTB-S----B-HHHHHHHHHH--

pLDDT: mean 70.93, std 18.12, range [33.62, 93.19]

Radius of gyration: 14.98 Å; chains: 1; bounding box: 33×37×36 Å

Sequence (161 aa):
MTVYLLTETFDEQSSMSPQVQHIRKHKDSIRAHANIVLCTSSYLTESDDAALLYDALQKSSWPNQAVLMINDDTVLSYNVHITLLSFIRYMRAIILPNLMLQQLTGEQNESQAIRKIFQNQQLTTLYLSHQKTYVRFTKNSTNGTEPRSIQQVITELQHDL